Protein AF-A0A8X6SH06-F1 (afdb_monomer)

Mean predicted aligned error: 12.93 Å

pLDDT: mean 83.79, std 13.07, range [41.34, 96.88]

InterPro domains:
  IPR002492 Transposase, Tc1-like [PF01498] (75-132)
  IPR009057 Homedomain-like superfamily [SSF46689] (12-118)
  IPR025246 Transposase IS30-like HTH domain [PF13936] (11-48)
  IPR036388 Winged helix-like DNA-binding domain superfamily [G3DSA:1.10.10.10] (8-60)

Organism: Trichonephila clavipes (NCBI:txid2585209)

Secondary structure (DSSP, 8-state):
---------PPPPPHHHHHHHHHHHHTT--HHHHHHHHTS-HHHHHHHHHHHHHHS--SPPPP-----SS-HHHHHHHHHHHHHSTT--HHHHHHHHHHHHS----HHHHHHHHHHTT------S----SS------

Radius of gyration: 27.62 Å; Cα contacts (8 Å, |Δi|>4): 81; chains: 1; bounding box: 73×36×64 Å

Structure (mmCIF, N/CA/C/O backbone):
data_AF-A0A8X6SH06-F1
#
_entry.id   AF-A0A8X6SH06-F1
#
loop_
_atom_site.group_PDB
_atom_site.id
_atom_site.type_symbol
_atom_site.label_atom_id
_atom_site.label_alt_id
_atom_site.label_comp_id
_atom_site.label_asym_id
_atom_site.label_entity_id
_atom_site.label_seq_id
_atom_site.pdbx_PDB_ins_code
_atom_site.Cartn_x
_atom_site.Cartn_y
_atom_site.Cartn_z
_atom_site.occupancy
_atom_site.B_iso_or_equiv
_atom_site.auth_seq_id
_atom_site.auth_comp_id
_atom_site.auth_asym_id
_atom_site.auth_atom_id
_atom_site.pdbx_PDB_model_num
ATOM 1 N N . MET A 1 1 ? 12.845 24.588 13.720 1.00 41.34 1 MET A N 1
ATOM 2 C CA . MET A 1 1 ? 11.715 23.865 13.083 1.00 41.34 1 MET A CA 1
ATOM 3 C C . MET A 1 1 ? 12.176 23.311 11.733 1.00 41.34 1 MET A C 1
ATOM 5 O O . MET A 1 1 ? 12.510 24.123 10.874 1.00 41.34 1 MET A O 1
ATOM 9 N N . PRO A 1 2 ? 12.270 21.986 11.510 1.00 54.88 2 PRO A N 1
ATOM 10 C CA . PRO A 1 2 ? 12.705 21.466 10.216 1.00 54.88 2 PRO A CA 1
ATOM 11 C C . PRO A 1 2 ? 11.616 21.711 9.163 1.00 54.88 2 PRO A C 1
ATOM 13 O O . PRO A 1 2 ? 10.450 21.358 9.348 1.00 54.88 2 PRO A O 1
ATOM 16 N N . ARG A 1 3 ? 11.990 22.349 8.049 1.00 55.62 3 ARG A N 1
ATOM 17 C CA . ARG A 1 3 ? 11.080 22.638 6.936 1.00 55.62 3 ARG A CA 1
ATOM 18 C C . ARG A 1 3 ? 10.618 21.323 6.305 1.00 55.62 3 ARG A C 1
ATOM 20 O O . ARG A 1 3 ? 11.430 20.543 5.809 1.00 55.62 3 ARG A O 1
ATOM 27 N N . ARG A 1 4 ? 9.305 21.078 6.314 1.00 56.78 4 ARG A N 1
ATOM 28 C CA . ARG A 1 4 ? 8.672 19.928 5.654 1.00 56.78 4 ARG A CA 1
ATOM 29 C C . ARG A 1 4 ? 9.012 19.996 4.161 1.00 56.78 4 ARG A C 1
ATOM 31 O O . ARG A 1 4 ? 8.512 20.877 3.465 1.00 56.78 4 ARG A O 1
ATOM 38 N N . ARG A 1 5 ? 9.887 19.109 3.670 1.00 63.41 5 ARG A N 1
ATOM 39 C CA . ARG A 1 5 ? 10.205 19.020 2.235 1.00 63.41 5 ARG A CA 1
ATOM 40 C C . ARG A 1 5 ? 8.895 18.778 1.484 1.00 63.41 5 ARG A C 1
ATOM 42 O O . ARG A 1 5 ? 8.260 17.742 1.682 1.00 63.41 5 ARG A O 1
ATOM 49 N N . LYS A 1 6 ? 8.461 19.736 0.657 1.00 57.19 6 LYS A N 1
ATOM 50 C CA . LYS A 1 6 ? 7.383 19.497 -0.308 1.00 57.19 6 LYS A CA 1
ATOM 51 C C . LYS A 1 6 ? 7.882 18.389 -1.233 1.00 57.19 6 LYS A C 1
ATOM 53 O O . LYS A 1 6 ? 8.875 18.575 -1.928 1.00 57.19 6 LYS A O 1
ATOM 58 N N . GLY A 1 7 ? 7.252 17.219 -1.170 1.00 58.78 7 GLY A N 1
ATOM 59 C CA . GLY A 1 7 ? 7.578 16.125 -2.076 1.00 58.78 7 GLY A CA 1
ATOM 60 C C . GLY A 1 7 ? 7.336 16.581 -3.510 1.00 58.78 7 GLY A C 1
ATOM 61 O O . GLY A 1 7 ? 6.254 17.082 -3.818 1.00 58.78 7 GLY A O 1
ATOM 62 N N . VAL A 1 8 ? 8.340 16.435 -4.372 1.00 65.69 8 VAL A N 1
ATOM 63 C CA . VAL A 1 8 ? 8.163 16.626 -5.813 1.00 65.69 8 VAL A CA 1
ATOM 64 C C . VAL A 1 8 ? 7.172 15.564 -6.287 1.00 65.69 8 VAL A C 1
ATOM 66 O O . VAL A 1 8 ? 7.361 14.372 -6.032 1.00 65.69 8 VAL A O 1
ATOM 69 N N . LYS A 1 9 ? 6.080 15.987 -6.930 1.00 60.38 9 LYS A N 1
ATOM 70 C CA . LYS A 1 9 ? 5.156 15.058 -7.583 1.00 60.38 9 LYS A CA 1
ATOM 71 C C . LYS A 1 9 ? 5.814 14.594 -8.878 1.00 60.38 9 LYS A C 1
ATOM 73 O O . LYS A 1 9 ? 5.915 15.365 -9.824 1.00 60.38 9 LYS A O 1
ATOM 78 N N . PHE A 1 10 ? 6.280 13.352 -8.903 1.00 68.06 10 PHE A N 1
ATOM 79 C CA . PHE A 1 10 ? 6.745 12.725 -10.135 1.00 68.06 10 PHE A CA 1
ATOM 80 C C . PHE A 1 10 ? 5.540 12.189 -10.901 1.00 68.06 10 PHE A C 1
ATOM 82 O O . PHE A 1 10 ? 4.747 11.419 -10.351 1.00 68.06 10 PHE A O 1
ATOM 89 N N . GLU A 1 11 ? 5.409 12.596 -12.158 1.00 81.12 11 GLU A N 1
ATOM 90 C CA . GLU A 1 11 ? 4.427 12.015 -13.061 1.00 81.12 11 GLU A CA 1
ATOM 91 C C . GLU A 1 11 ? 4.800 10.555 -13.345 1.00 81.12 11 GLU A C 1
ATOM 93 O O . GLU A 1 11 ? 5.959 10.225 -13.618 1.00 81.12 11 GLU A O 1
ATOM 98 N N . GLN A 1 12 ? 3.823 9.663 -13.204 1.00 84.62 12 GLN A N 1
ATOM 99 C CA . GLN A 1 12 ? 4.028 8.245 -13.467 1.00 84.62 12 GLN A CA 1
ATOM 100 C C . GLN A 1 12 ? 3.886 7.983 -14.962 1.00 84.62 12 GLN A C 1
ATOM 102 O O . GLN A 1 12 ? 3.007 8.543 -15.606 1.00 84.62 12 GLN A O 1
ATOM 107 N N . ILE A 1 13 ? 4.732 7.099 -15.489 1.00 88.81 13 ILE A N 1
ATOM 108 C CA . ILE A 1 13 ? 4.610 6.635 -16.871 1.00 88.81 13 ILE A CA 1
ATOM 109 C C . ILE A 1 13 ? 3.285 5.888 -17.025 1.00 88.81 13 ILE A C 1
ATOM 111 O O . ILE A 1 13 ? 2.994 4.986 -16.230 1.00 88.81 13 ILE A O 1
ATOM 115 N N . SER A 1 14 ? 2.532 6.230 -18.061 1.00 90.19 14 SER A N 1
ATOM 116 C CA . SER A 1 14 ? 1.335 5.504 -18.472 1.00 90.19 14 SER A CA 1
ATOM 117 C C . SER A 1 14 ? 1.659 4.089 -18.970 1.00 90.19 14 SER A C 1
ATOM 119 O O . SER A 1 14 ? 2.784 3.768 -19.360 1.00 90.19 14 SER A O 1
ATOM 121 N N . GLU A 1 15 ? 0.660 3.213 -18.981 1.00 90.00 15 GLU A N 1
ATOM 122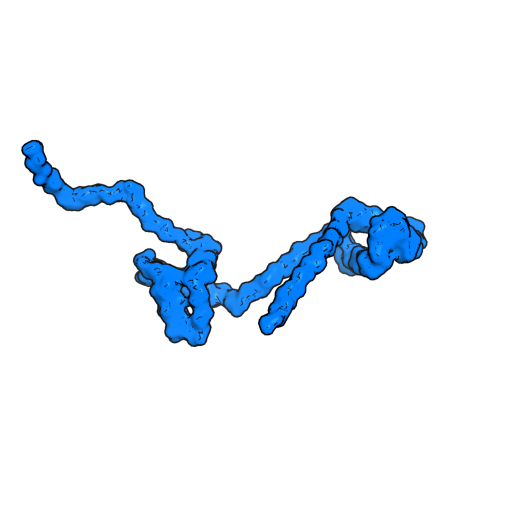 C CA . GLU A 1 15 ? 0.806 1.867 -19.547 1.00 90.00 15 GLU A CA 1
ATOM 123 C C . GLU A 1 15 ? 1.108 1.910 -21.052 1.00 90.00 15 GLU A C 1
ATOM 125 O O . GLU A 1 15 ? 1.965 1.173 -21.537 1.00 90.00 15 GLU A O 1
ATOM 130 N N . PHE A 1 16 ? 0.501 2.861 -21.768 1.00 90.88 16 PHE A N 1
ATOM 131 C CA . PHE A 1 16 ? 0.772 3.097 -23.183 1.00 90.88 16 PHE A CA 1
ATOM 132 C C . PHE A 1 16 ? 2.236 3.481 -23.444 1.00 90.88 16 PHE A C 1
ATOM 134 O O . PHE A 1 16 ? 2.898 2.881 -24.290 1.00 90.88 16 PHE A O 1
ATOM 141 N N . GLU A 1 17 ? 2.785 4.438 -22.688 1.00 92.38 17 GLU A N 1
ATOM 142 C CA . GLU A 1 17 ? 4.204 4.799 -22.794 1.00 92.38 17 GLU A CA 1
ATOM 143 C C . GLU A 1 17 ? 5.116 3.605 -22.466 1.00 92.38 17 GLU A C 1
ATOM 145 O O . GLU A 1 17 ? 6.144 3.434 -23.119 1.00 92.38 17 GLU A O 1
ATOM 150 N N . ARG A 1 18 ? 4.751 2.753 -21.496 1.00 93.50 18 ARG A N 1
ATOM 151 C CA . ARG A 1 18 ? 5.504 1.527 -21.172 1.00 93.50 18 ARG A CA 1
ATOM 152 C C . ARG A 1 18 ? 5.513 0.539 -22.338 1.00 93.50 18 ARG A C 1
ATOM 154 O O . ARG A 1 18 ? 6.588 0.061 -22.691 1.00 93.50 18 ARG A O 1
ATOM 16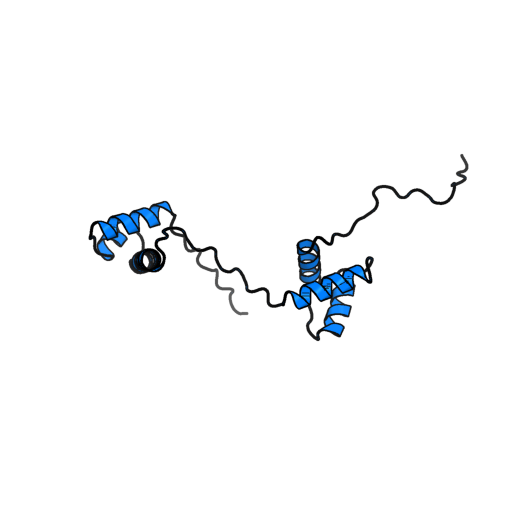1 N N . GLY A 1 19 ? 4.365 0.298 -22.973 1.00 93.75 19 GLY A N 1
ATOM 162 C CA . GLY A 1 19 ? 4.276 -0.522 -24.186 1.00 93.75 19 GLY A CA 1
ATOM 163 C C . GLY A 1 19 ? 5.108 0.052 -25.336 1.00 93.75 19 GLY A C 1
ATOM 164 O O . GLY A 1 19 ? 5.888 -0.663 -25.960 1.00 93.75 19 GLY A O 1
ATOM 165 N N . ARG A 1 20 ? 5.047 1.374 -25.549 1.00 95.31 20 ARG A N 1
ATOM 166 C CA . ARG A 1 20 ? 5.863 2.067 -26.559 1.00 95.31 20 ARG A CA 1
ATOM 167 C C . ARG A 1 20 ? 7.364 1.917 -26.298 1.00 95.31 20 ARG A C 1
ATOM 169 O O . ARG A 1 20 ? 8.131 1.745 -27.240 1.00 95.31 20 ARG A O 1
ATOM 176 N N . ILE A 1 21 ? 7.794 1.975 -25.037 1.00 95.56 21 ILE A N 1
ATOM 177 C CA . ILE A 1 21 ? 9.196 1.757 -24.650 1.00 95.56 21 ILE A CA 1
ATOM 178 C C . ILE A 1 21 ? 9.649 0.341 -25.008 1.00 95.56 21 ILE A C 1
ATOM 180 O O . ILE A 1 21 ? 10.729 0.190 -25.578 1.00 95.56 21 ILE A O 1
ATOM 184 N N . VAL A 1 22 ? 8.839 -0.668 -24.678 1.00 95.25 22 VAL A N 1
ATOM 185 C CA . VAL A 1 22 ? 9.139 -2.073 -24.980 1.00 95.25 22 VAL A CA 1
ATOM 186 C C . VAL A 1 22 ? 9.236 -2.287 -26.488 1.00 95.25 22 VAL A C 1
ATOM 188 O O . VAL A 1 22 ? 10.287 -2.716 -26.953 1.00 95.25 22 VAL A O 1
ATOM 191 N N . GLY A 1 23 ? 8.231 -1.862 -27.259 1.00 95.56 23 GLY A N 1
ATOM 192 C CA . GLY A 1 23 ? 8.238 -2.036 -28.714 1.00 95.56 23 GLY A CA 1
ATOM 193 C C . GLY A 1 23 ? 9.419 -1.343 -29.405 1.00 95.56 23 GLY A C 1
ATOM 194 O O . GLY A 1 23 ? 10.057 -1.918 -30.282 1.00 95.56 23 GLY A O 1
ATOM 195 N N . LEU A 1 24 ? 9.793 -0.129 -28.976 1.00 96.44 24 LEU A N 1
ATOM 196 C CA . LEU A 1 24 ? 10.970 0.558 -29.528 1.00 96.44 24 LEU A CA 1
ATOM 197 C C . LEU A 1 24 ? 12.288 -0.142 -29.162 1.00 96.44 24 LEU A C 1
ATOM 199 O O . LEU A 1 24 ? 13.244 -0.093 -29.934 1.00 96.44 24 LEU A O 1
ATOM 203 N N . ARG A 1 25 ? 12.365 -0.772 -27.986 1.00 95.88 25 ARG A N 1
ATOM 204 C CA . ARG A 1 25 ? 13.544 -1.543 -27.578 1.00 95.88 25 ARG A CA 1
ATOM 205 C C . ARG A 1 25 ? 13.651 -2.869 -28.323 1.00 95.88 25 ARG A C 1
ATOM 207 O O . ARG A 1 25 ? 14.762 -3.220 -28.710 1.00 95.88 25 ARG A O 1
ATOM 214 N N . GLU A 1 26 ? 12.534 -3.548 -28.563 1.00 95.31 26 GLU A N 1
ATOM 215 C CA . GLU A 1 26 ? 12.470 -4.756 -29.397 1.00 95.31 26 GLU A CA 1
ATOM 216 C C . GLU A 1 26 ? 12.838 -4.456 -30.855 1.00 95.31 26 GLU A C 1
ATOM 218 O O . GLU A 1 26 ? 13.568 -5.225 -31.471 1.00 95.31 26 GLU A O 1
ATOM 223 N N . ALA A 1 27 ? 12.477 -3.275 -31.368 1.00 95.69 27 ALA A N 1
ATOM 224 C CA . ALA A 1 27 ? 12.924 -2.773 -32.671 1.00 95.69 27 ALA A CA 1
ATOM 225 C C . ALA A 1 27 ? 14.422 -2.375 -32.728 1.00 95.69 27 ALA A C 1
ATOM 227 O O . ALA A 1 27 ? 14.876 -1.806 -33.720 1.00 95.69 27 ALA A O 1
ATOM 228 N N . GLY A 1 28 ? 15.201 -2.624 -31.668 1.00 95.12 28 GLY A N 1
ATOM 229 C CA . GLY A 1 28 ? 16.656 -2.444 -31.654 1.00 95.12 28 GLY A CA 1
ATOM 230 C C . GLY A 1 28 ? 17.155 -1.034 -31.315 1.00 95.12 28 GLY A C 1
ATOM 231 O O . GLY A 1 28 ? 18.363 -0.792 -31.332 1.00 95.12 28 GLY A O 1
ATOM 232 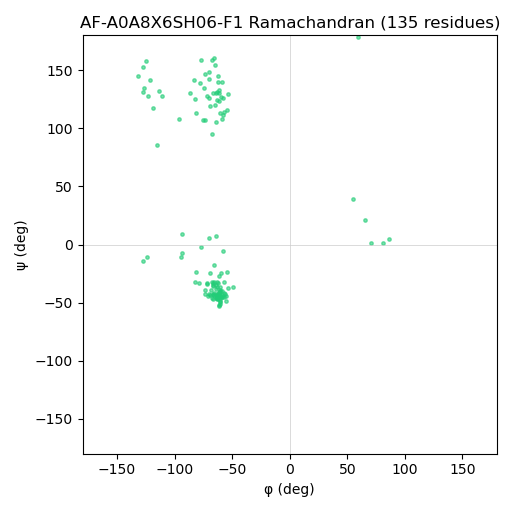N N . LEU A 1 29 ? 16.283 -0.082 -30.959 1.00 96.88 29 LEU A N 1
ATOM 233 C CA . LEU A 1 29 ? 16.722 1.284 -30.647 1.00 96.88 29 LEU A CA 1
ATOM 234 C C . LEU A 1 29 ? 17.494 1.347 -29.325 1.00 96.88 29 LEU A C 1
ATOM 236 O O . LEU A 1 29 ? 17.113 0.735 -28.328 1.00 96.88 29 LEU A O 1
ATOM 240 N N . SER A 1 30 ? 18.533 2.183 -29.267 1.00 96.06 30 SER A N 1
ATOM 241 C CA . SER A 1 30 ? 19.289 2.426 -28.031 1.00 96.06 30 SER A CA 1
ATOM 242 C C . SER A 1 30 ? 18.441 3.111 -26.948 1.00 96.06 30 SER A C 1
ATOM 244 O O . SER A 1 30 ? 17.514 3.866 -27.244 1.00 96.06 30 SER A O 1
ATOM 246 N N . TYR A 1 31 ? 18.792 2.927 -25.668 1.00 95.19 31 TYR A N 1
ATOM 247 C CA . TYR A 1 31 ? 18.080 3.570 -24.550 1.00 95.19 31 TYR A CA 1
ATOM 248 C C . TYR A 1 31 ? 17.975 5.093 -24.693 1.00 95.19 31 TYR A C 1
ATOM 250 O O . TYR A 1 31 ? 16.934 5.663 -24.376 1.00 95.19 31 TYR A O 1
ATOM 258 N N . ARG A 1 32 ? 19.027 5.746 -25.208 1.00 95.94 32 ARG A N 1
ATOM 259 C CA . ARG A 1 32 ? 19.035 7.195 -25.466 1.00 95.94 32 ARG A CA 1
ATOM 260 C C . ARG A 1 32 ? 18.052 7.579 -26.574 1.00 95.94 32 ARG A C 1
ATOM 262 O O . ARG A 1 32 ? 17.319 8.552 -26.428 1.00 95.94 32 ARG A O 1
ATOM 269 N N . ALA A 1 33 ? 17.996 6.798 -27.652 1.00 95.50 33 ALA A N 1
ATOM 270 C CA . ALA A 1 33 ? 17.078 7.040 -28.762 1.00 95.50 33 ALA A CA 1
ATOM 271 C C . ALA A 1 33 ? 15.606 6.840 -28.360 1.00 95.50 33 ALA A C 1
ATOM 273 O O . ALA A 1 33 ? 14.735 7.576 -28.828 1.00 95.50 33 ALA A O 1
ATOM 274 N N . VAL A 1 34 ? 15.326 5.875 -27.478 1.00 96.56 34 VAL A N 1
ATOM 275 C CA . VAL A 1 34 ? 13.986 5.674 -26.903 1.00 96.56 34 VAL A CA 1
ATOM 276 C C . VAL A 1 34 ? 13.633 6.799 -25.930 1.00 96.56 34 VAL A C 1
ATOM 278 O O . VAL A 1 34 ? 12.542 7.357 -26.018 1.00 96.56 34 VAL A O 1
ATOM 281 N N . ALA A 1 35 ? 14.563 7.189 -25.053 1.00 95.56 35 ALA A N 1
ATOM 282 C CA . ALA A 1 35 ? 14.389 8.301 -24.116 1.00 95.56 35 ALA A CA 1
ATOM 283 C C . ALA A 1 35 ? 14.007 9.606 -24.832 1.00 95.56 35 ALA A C 1
ATOM 285 O O . ALA A 1 35 ? 13.057 10.270 -24.422 1.00 95.56 35 ALA A O 1
ATOM 286 N N . ALA A 1 36 ? 14.681 9.923 -25.942 1.00 94.94 36 ALA A N 1
ATOM 287 C CA . ALA A 1 36 ? 14.368 11.090 -26.764 1.00 94.94 36 ALA A CA 1
ATOM 288 C C . ALA A 1 36 ? 12.959 11.021 -27.388 1.00 94.94 36 ALA A C 1
ATOM 290 O O . ALA A 1 36 ? 12.224 12.002 -27.357 1.00 94.94 36 ALA A O 1
ATOM 291 N N . ARG A 1 37 ? 12.541 9.852 -27.902 1.00 94.69 37 ARG A N 1
ATOM 292 C CA . ARG A 1 37 ? 11.219 9.662 -28.540 1.00 94.69 37 ARG A CA 1
ATOM 293 C C . ARG A 1 37 ? 10.046 9.677 -27.562 1.00 94.69 37 ARG A C 1
ATOM 295 O O . ARG A 1 37 ? 8.947 10.094 -27.929 1.00 94.69 37 ARG A O 1
ATOM 302 N N . VAL A 1 38 ? 10.263 9.165 -26.352 1.00 92.19 38 VAL A N 1
ATOM 303 C CA . VAL A 1 38 ? 9.245 9.077 -25.292 1.00 9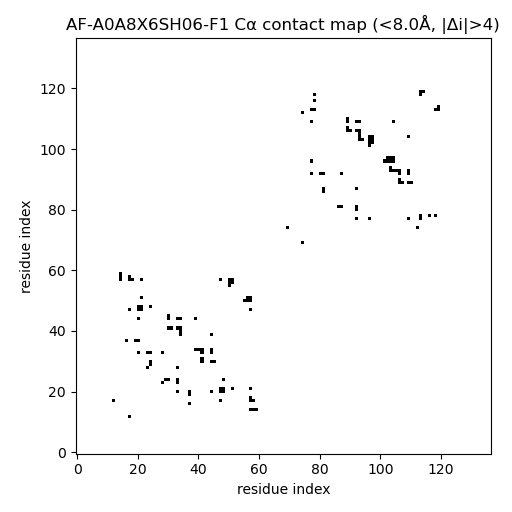2.19 38 VAL A CA 1
ATOM 304 C C . VAL A 1 38 ? 9.309 10.295 -24.358 1.00 92.19 38 VAL A C 1
ATOM 306 O O . VAL A 1 38 ? 8.430 10.469 -23.528 1.00 92.19 38 VAL A O 1
ATOM 309 N N . GLN A 1 39 ? 10.319 11.162 -24.507 1.00 93.50 39 GLN A N 1
ATOM 310 C CA . GLN A 1 39 ? 10.549 12.350 -23.673 1.00 93.50 39 GLN A CA 1
ATOM 311 C C . GLN A 1 39 ? 10.639 12.021 -22.171 1.00 93.50 39 GLN A C 1
ATOM 313 O O . GLN A 1 39 ? 10.150 12.742 -21.303 1.00 93.50 39 GLN A O 1
ATOM 318 N N . ARG A 1 40 ? 11.290 10.899 -21.844 1.00 92.56 40 ARG A N 1
ATOM 319 C CA . ARG A 1 40 ? 11.536 10.449 -20.464 1.00 92.56 40 ARG A CA 1
ATOM 320 C C . ARG A 1 40 ? 13.026 10.214 -20.251 1.00 92.56 40 ARG A C 1
ATOM 322 O O . ARG A 1 40 ? 13.771 9.963 -21.188 1.00 92.56 40 ARG A O 1
ATOM 329 N N . ASN A 1 41 ? 13.468 10.253 -18.996 1.00 92.31 41 ASN A N 1
ATOM 330 C CA . ASN A 1 41 ? 14.866 9.990 -18.653 1.00 92.31 41 ASN A CA 1
ATOM 331 C C . ASN A 1 41 ? 15.277 8.550 -19.038 1.00 92.31 41 ASN A C 1
ATOM 333 O O . ASN A 1 41 ? 14.534 7.603 -18.784 1.00 92.31 41 ASN A O 1
ATOM 337 N N . SER A 1 42 ? 16.488 8.369 -19.570 1.00 93.31 42 SER A N 1
ATOM 338 C CA . SER A 1 42 ? 17.094 7.065 -19.876 1.00 93.31 42 SER A CA 1
ATOM 339 C C . SER A 1 42 ? 17.029 6.069 -18.710 1.00 93.31 42 SER A C 1
ATOM 341 O O . SER A 1 42 ? 16.797 4.884 -18.937 1.00 93.31 42 SER A O 1
ATOM 343 N N . SER A 1 43 ? 17.172 6.526 -17.459 1.00 92.94 43 SER A N 1
ATOM 344 C CA . SER A 1 43 ? 17.055 5.665 -16.265 1.00 92.94 43 SER A CA 1
ATOM 345 C C . SER A 1 43 ? 15.658 5.055 -16.106 1.00 92.94 43 SER A C 1
ATOM 347 O O . SER A 1 43 ? 15.485 3.931 -15.630 1.00 92.94 43 SER A O 1
ATOM 349 N N . THR A 1 44 ? 14.640 5.790 -16.537 1.00 92.19 44 THR A N 1
ATOM 350 C CA . THR A 1 44 ? 13.257 5.336 -16.569 1.00 92.19 44 THR A CA 1
ATOM 351 C C . THR A 1 44 ? 13.065 4.268 -17.645 1.00 92.19 44 THR A C 1
ATOM 353 O O . THR A 1 44 ? 12.462 3.237 -17.357 1.00 92.19 44 THR A O 1
ATOM 356 N N . ILE A 1 45 ? 13.647 4.464 -18.833 1.00 94.81 45 ILE A N 1
ATOM 357 C CA . ILE A 1 45 ? 13.620 3.481 -19.927 1.00 94.81 45 ILE A CA 1
ATOM 358 C C . ILE A 1 45 ? 14.288 2.170 -19.499 1.00 94.81 45 ILE A C 1
ATOM 360 O O . ILE A 1 45 ? 13.689 1.108 -19.639 1.00 94.81 45 ILE A O 1
ATOM 364 N N . MET A 1 46 ? 15.492 2.239 -18.919 1.00 94.38 46 MET A N 1
ATOM 365 C CA . MET A 1 46 ? 16.220 1.056 -18.438 1.00 94.38 46 MET A CA 1
ATOM 366 C C . MET A 1 46 ? 15.406 0.258 -17.418 1.00 94.38 46 MET A C 1
ATOM 368 O O . MET A 1 46 ? 15.364 -0.964 -17.476 1.00 94.38 46 MET A O 1
ATOM 372 N N . ARG A 1 47 ? 14.729 0.945 -16.494 1.00 92.81 47 ARG A N 1
ATOM 373 C CA . ARG A 1 47 ? 13.907 0.304 -15.463 1.00 92.81 47 ARG A CA 1
ATOM 374 C C . ARG A 1 47 ? 12.661 -0.371 -16.033 1.00 92.81 47 ARG A C 1
ATOM 376 O O . ARG A 1 47 ? 12.306 -1.440 -15.556 1.00 92.81 47 ARG A O 1
ATOM 383 N N . VAL A 1 48 ? 12.008 0.236 -17.026 1.00 93.06 48 VAL A N 1
ATOM 384 C CA . VAL A 1 48 ? 10.868 -0.385 -17.724 1.00 93.06 48 VAL A CA 1
ATOM 385 C C . VAL A 1 48 ? 11.331 -1.604 -18.515 1.00 93.06 48 VAL A C 1
ATOM 387 O O . VAL A 1 48 ? 10.728 -2.661 -18.384 1.00 93.06 48 VAL A O 1
ATOM 390 N N . TRP A 1 49 ? 12.427 -1.479 -19.268 1.00 94.50 49 TRP A N 1
ATOM 391 C CA . TRP A 1 49 ? 12.990 -2.590 -20.034 1.00 94.50 49 TRP A CA 1
ATOM 392 C C . TRP A 1 49 ? 13.400 -3.755 -19.134 1.00 94.50 49 TRP A C 1
ATOM 394 O O . TRP A 1 49 ? 13.034 -4.887 -19.410 1.00 94.50 49 TRP A O 1
ATOM 404 N N . LYS A 1 50 ? 14.077 -3.472 -18.017 1.00 93.31 50 LYS A N 1
ATOM 405 C CA . LYS A 1 50 ? 14.445 -4.494 -17.035 1.00 93.31 50 LYS A CA 1
ATOM 406 C C . LYS A 1 50 ? 13.217 -5.198 -16.450 1.00 93.31 50 LYS A C 1
ATOM 408 O O . LYS A 1 50 ? 13.194 -6.414 -16.351 1.00 93.31 50 LYS A O 1
ATOM 413 N N . GLN A 1 51 ? 12.179 -4.443 -16.084 1.00 91.50 51 GLN A N 1
ATOM 414 C CA . GLN A 1 51 ? 10.941 -5.041 -15.582 1.00 91.50 51 GLN A CA 1
ATOM 415 C C . GLN A 1 51 ? 10.297 -5.962 -16.636 1.00 91.50 51 GLN A C 1
ATOM 417 O O . GLN A 1 51 ? 9.830 -7.043 -16.296 1.00 91.50 51 GLN A O 1
ATOM 422 N N . TRP A 1 52 ? 10.300 -5.548 -17.907 1.00 91.81 52 TRP A N 1
ATOM 423 C CA . TRP A 1 52 ? 9.808 -6.367 -19.014 1.00 91.81 52 TRP A CA 1
ATOM 424 C C . TRP A 1 52 ? 10.622 -7.650 -19.193 1.00 91.81 52 TRP A C 1
ATOM 426 O O . TRP A 1 52 ? 10.033 -8.719 -19.283 1.00 91.81 52 TRP A O 1
ATOM 436 N N . THR A 1 53 ? 11.954 -7.574 -19.184 1.00 91.94 53 THR A N 1
ATOM 437 C CA . THR A 1 53 ? 12.807 -8.761 -19.344 1.00 91.94 53 THR A CA 1
ATOM 438 C C . THR A 1 53 ? 12.706 -9.728 -18.170 1.00 91.94 53 THR A C 1
ATOM 440 O O . THR A 1 53 ? 12.781 -10.933 -18.376 1.00 91.94 53 THR A O 1
ATOM 443 N N . ASP A 1 54 ? 12.533 -9.212 -16.951 1.00 91.06 54 ASP A N 1
ATOM 444 C CA . ASP A 1 54 ? 12.498 -10.036 -15.741 1.00 91.06 54 ASP A CA 1
ATOM 445 C C . ASP A 1 54 ? 11.128 -10.723 -15.549 1.00 91.06 54 ASP A C 1
ATOM 447 O O . ASP A 1 54 ? 11.060 -11.817 -14.994 1.00 91.06 54 ASP A O 1
ATOM 451 N N . GLU A 1 55 ? 10.026 -10.086 -15.967 1.00 88.38 55 GLU A N 1
ATOM 452 C CA . GLU A 1 55 ? 8.659 -10.506 -15.600 1.00 88.38 55 GLU A CA 1
ATOM 453 C C . GLU A 1 55 ? 7.710 -10.710 -16.789 1.00 88.38 55 GLU A C 1
ATOM 455 O O . GLU A 1 55 ? 6.626 -11.263 -16.608 1.00 88.38 55 GLU A O 1
ATOM 460 N N . GLY A 1 56 ? 8.061 -10.228 -17.984 1.00 84.25 56 GLY A N 1
ATOM 461 C CA . GLY A 1 56 ? 7.191 -10.266 -19.165 1.00 84.25 56 GLY A CA 1
ATOM 462 C C . GLY A 1 56 ? 5.930 -9.406 -19.035 1.00 84.25 56 GLY A C 1
ATOM 463 O O . GLY A 1 56 ? 4.932 -9.667 -19.700 1.00 84.25 56 GLY A O 1
ATOM 464 N N . GLN A 1 57 ? 5.931 -8.410 -18.141 1.00 79.75 57 GLN A N 1
ATOM 465 C CA . GLN A 1 57 ? 4.773 -7.553 -17.877 1.00 79.75 57 GLN A CA 1
ATOM 466 C C . GLN A 1 57 ? 5.120 -6.077 -18.081 1.00 79.75 57 GLN A C 1
ATOM 468 O O . GLN A 1 57 ? 6.074 -5.547 -17.505 1.00 79.75 57 GLN A O 1
ATOM 473 N N . THR A 1 58 ? 4.312 -5.383 -18.883 1.00 78.56 58 THR A N 1
ATOM 474 C CA . THR A 1 58 ? 4.396 -3.924 -19.064 1.00 78.56 58 THR A CA 1
ATOM 475 C C . THR A 1 58 ? 3.689 -3.180 -17.939 1.00 78.56 58 THR A C 1
ATOM 477 O O . THR A 1 58 ? 4.050 -2.037 -17.637 1.00 78.56 58 THR A O 1
ATOM 480 N N . ALA A 1 59 ? 2.728 -3.830 -17.279 1.00 79.88 59 ALA A N 1
ATOM 481 C CA . ALA A 1 59 ? 1.956 -3.261 -16.191 1.00 79.88 59 ALA A CA 1
ATOM 482 C C . ALA A 1 59 ? 2.840 -2.897 -14.990 1.00 79.88 59 ALA A C 1
ATOM 484 O O . ALA A 1 59 ? 3.840 -3.540 -14.648 1.00 79.88 59 ALA A O 1
ATOM 485 N N . ARG A 1 60 ? 2.468 -1.812 -14.312 1.00 79.12 60 ARG A N 1
ATOM 486 C CA . ARG A 1 60 ? 3.131 -1.410 -13.074 1.00 79.12 60 ARG A CA 1
ATOM 487 C C . ARG A 1 60 ? 2.700 -2.351 -11.947 1.00 79.12 60 ARG A C 1
ATOM 489 O O . ARG A 1 60 ? 1.510 -2.546 -11.730 1.00 79.12 60 ARG A O 1
ATOM 496 N N . LYS A 1 61 ? 3.654 -2.819 -11.137 1.00 78.38 61 LYS A N 1
ATOM 497 C CA . LYS A 1 61 ? 3.319 -3.487 -9.874 1.00 78.38 61 LYS A CA 1
ATOM 498 C C . LYS A 1 61 ? 2.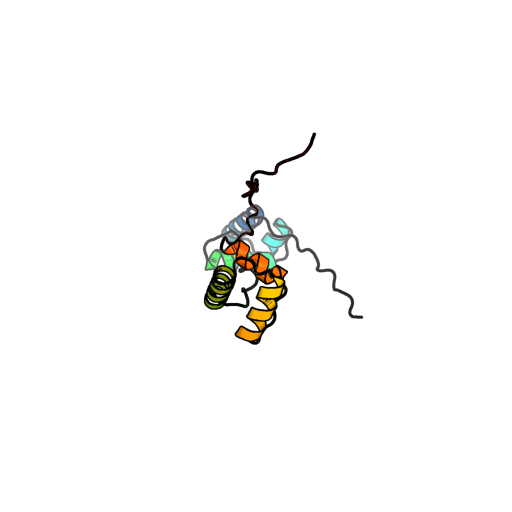565 -2.551 -8.936 1.00 78.38 61 LYS A C 1
ATOM 500 O O . LYS A 1 61 ? 3.007 -1.426 -8.668 1.00 78.38 61 LYS A O 1
ATOM 505 N N . SER A 1 62 ? 1.478 -3.060 -8.368 1.00 75.94 62 SER A N 1
ATOM 506 C CA . SER A 1 62 ? 0.847 -2.449 -7.204 1.00 75.94 62 SER A CA 1
ATOM 507 C C . SER A 1 62 ? 1.894 -2.267 -6.109 1.00 75.94 62 SER A C 1
ATOM 509 O O . SER A 1 62 ? 2.645 -3.188 -5.785 1.00 75.94 62 SER A O 1
ATOM 511 N N . GLY A 1 63 ? 1.979 -1.055 -5.557 1.00 71.50 63 GLY A N 1
ATOM 512 C CA . GLY A 1 63 ? 2.850 -0.815 -4.412 1.00 71.50 63 GLY A CA 1
ATOM 513 C C . GLY A 1 63 ? 2.438 -1.736 -3.267 1.00 71.50 63 GLY A C 1
ATOM 514 O O . GLY A 1 63 ? 1.247 -1.899 -3.014 1.00 71.50 63 GLY A O 1
ATOM 515 N N . SER A 1 64 ? 3.406 -2.297 -2.546 1.00 66.00 64 SER A N 1
ATOM 516 C CA . SER A 1 64 ? 3.191 -3.265 -1.457 1.00 66.00 64 SER A CA 1
ATOM 517 C C . SER A 1 64 ? 2.429 -2.711 -0.239 1.00 66.00 64 SER A C 1
ATOM 519 O O . SER A 1 64 ? 2.337 -3.376 0.790 1.00 66.00 64 SER A O 1
ATOM 521 N N . GLY A 1 65 ? 1.905 -1.484 -0.325 1.00 67.00 65 GLY A N 1
ATOM 522 C CA . GLY A 1 65 ? 1.356 -0.739 0.798 1.00 67.00 65 GLY A CA 1
ATOM 523 C C . GLY A 1 65 ? 2.386 -0.509 1.905 1.00 67.00 65 GLY A C 1
ATOM 524 O O . GLY A 1 65 ? 3.537 -0.948 1.844 1.00 67.00 65 GLY A O 1
ATOM 525 N N . LEU A 1 66 ? 1.967 0.200 2.950 1.00 59.44 66 LEU A N 1
ATOM 526 C CA . LEU A 1 66 ? 2.713 0.197 4.200 1.00 59.44 66 LEU A CA 1
ATOM 527 C C . LEU A 1 66 ? 2.512 -1.177 4.849 1.00 59.44 66 LEU A C 1
ATOM 529 O O . LEU A 1 66 ? 1.370 -1.604 5.034 1.00 59.44 66 LEU A O 1
ATOM 533 N N . ARG A 1 67 ? 3.603 -1.855 5.221 1.00 57.72 67 ARG A N 1
ATOM 534 C CA . ARG A 1 67 ? 3.532 -3.082 6.021 1.00 57.72 67 ARG A CA 1
ATOM 535 C C . ARG A 1 67 ? 2.734 -2.767 7.284 1.00 57.72 67 ARG A C 1
ATOM 537 O O . ARG A 1 67 ? 3.150 -1.932 8.086 1.00 57.72 67 ARG A O 1
ATOM 544 N N . ASN A 1 68 ? 1.576 -3.404 7.455 1.00 61.28 68 ASN A N 1
ATOM 545 C CA . ASN A 1 68 ? 0.828 -3.299 8.701 1.00 61.28 68 ASN A CA 1
ATOM 546 C C . ASN A 1 68 ? 1.756 -3.793 9.816 1.00 61.28 68 ASN A C 1
ATOM 548 O O . ASN A 1 68 ? 2.094 -4.969 9.865 1.00 61.28 68 ASN A O 1
ATOM 552 N N . VAL A 1 69 ? 2.193 -2.887 10.694 1.00 54.31 69 VAL A N 1
ATOM 553 C CA . VAL A 1 69 ? 3.166 -3.136 11.780 1.00 54.31 69 VAL A CA 1
ATOM 554 C C . VAL A 1 69 ? 2.709 -4.239 12.753 1.00 54.31 69 VAL A C 1
ATOM 556 O O . VAL A 1 69 ? 3.449 -4.629 13.644 1.00 54.31 69 VAL A O 1
ATOM 559 N N . ARG A 1 70 ? 1.490 -4.769 12.611 1.00 65.06 70 ARG A N 1
ATOM 560 C CA . ARG A 1 70 ? 0.889 -5.712 13.554 1.00 65.06 70 ARG A CA 1
ATOM 561 C C . ARG A 1 70 ? 0.283 -6.916 12.858 1.00 65.06 70 ARG A C 1
ATOM 563 O O . ARG A 1 70 ? -0.246 -6.807 11.755 1.00 65.06 70 ARG A O 1
ATOM 570 N N . SER A 1 71 ? 0.394 -8.049 13.537 1.00 74.50 71 SER A N 1
ATOM 571 C CA . SER A 1 71 ? 0.134 -9.384 13.008 1.00 74.50 71 SER A CA 1
ATOM 572 C C . SER A 1 71 ? -1.365 -9.681 12.898 1.00 74.50 71 SER A C 1
ATOM 574 O O . SER A 1 71 ? -2.180 -9.138 13.639 1.00 74.50 71 SER A O 1
ATOM 576 N N . ALA A 1 72 ? -1.741 -10.650 12.061 1.00 82.25 72 ALA A N 1
ATOM 577 C CA . ALA A 1 72 ? -3.077 -11.251 12.096 1.00 82.25 72 ALA A CA 1
ATOM 578 C C . ALA A 1 72 ? -3.451 -11.794 13.496 1.00 82.25 72 ALA A C 1
ATOM 580 O O . ALA A 1 72 ? -4.629 -11.924 13.829 1.00 82.25 72 ALA A O 1
ATOM 581 N N . ARG A 1 73 ? -2.462 -12.114 14.345 1.00 86.44 73 ARG A N 1
ATOM 582 C CA . ARG A 1 73 ? -2.673 -12.466 15.761 1.00 86.44 73 ARG A CA 1
ATOM 583 C C . ARG A 1 73 ? -3.209 -11.285 16.579 1.00 86.44 73 ARG A C 1
ATOM 585 O O . ARG A 1 73 ? -4.128 -11.471 17.372 1.00 86.44 73 ARG A O 1
ATOM 592 N N . ASP A 1 74 ? -2.677 -10.093 16.345 1.00 86.25 74 ASP A N 1
ATOM 593 C CA . ASP A 1 74 ? -3.065 -8.870 17.048 1.00 86.25 74 ASP A CA 1
ATOM 594 C C . ASP A 1 74 ? -4.504 -8.482 16.718 1.00 86.25 74 ASP A C 1
ATOM 596 O O . ASP A 1 74 ? -5.299 -8.195 17.610 1.00 86.25 74 ASP A O 1
ATOM 600 N N . ASP A 1 75 ? -4.872 -8.563 15.441 1.00 87.94 75 ASP A N 1
ATOM 601 C CA . ASP A 1 75 ? -6.239 -8.272 15.016 1.00 87.94 75 ASP A CA 1
ATOM 602 C C . ASP A 1 75 ? -7.246 -9.273 15.600 1.00 87.94 75 ASP A C 1
ATOM 604 O O . ASP A 1 75 ? -8.325 -8.869 16.028 1.00 87.94 75 ASP A O 1
ATOM 608 N N . ARG A 1 76 ? -6.892 -10.565 15.692 1.00 90.31 76 ARG A N 1
ATOM 609 C CA . ARG A 1 76 ? -7.733 -11.577 16.359 1.00 90.31 76 ARG A CA 1
ATOM 610 C C . ARG A 1 76 ? -7.941 -11.265 17.839 1.00 90.31 76 ARG A C 1
ATOM 612 O O . ARG A 1 76 ? -9.055 -11.407 18.339 1.00 90.31 76 ARG A O 1
ATOM 619 N N . ARG A 1 77 ? -6.893 -10.816 18.539 1.00 90.81 77 ARG A N 1
ATOM 620 C CA . ARG A 1 77 ? -7.004 -10.387 19.940 1.00 90.81 77 ARG A CA 1
ATOM 621 C C . ARG A 1 77 ? -7.932 -9.183 20.069 1.00 90.81 77 ARG A C 1
ATOM 623 O O . ARG A 1 77 ? -8.805 -9.194 20.929 1.00 90.81 77 ARG A O 1
ATOM 630 N N . LEU A 1 78 ? -7.779 -8.189 19.194 1.00 91.50 78 LEU A N 1
ATOM 631 C CA . LEU A 1 78 ? -8.608 -6.986 19.208 1.00 91.50 78 LEU A CA 1
ATOM 632 C C . LEU A 1 78 ? -10.090 -7.303 18.965 1.00 91.50 78 LEU A C 1
ATOM 634 O O . LEU A 1 78 ? -10.953 -6.781 19.665 1.00 91.50 78 LEU A O 1
ATOM 638 N N . VAL A 1 79 ? -10.379 -8.182 18.001 1.00 92.94 79 VAL A N 1
ATOM 639 C CA . VAL A 1 79 ? -11.741 -8.666 17.728 1.00 92.94 79 VAL A CA 1
ATOM 640 C C . VAL A 1 79 ? -12.327 -9.346 18.962 1.00 92.94 79 VAL A C 1
ATOM 642 O O . VAL A 1 79 ? -13.451 -9.032 19.337 1.00 92.94 79 VAL A O 1
ATOM 645 N N . ARG A 1 80 ? -11.557 -10.214 19.631 1.00 93.81 80 ARG A N 1
ATOM 646 C CA . ARG A 1 80 ? -12.007 -10.881 20.858 1.00 93.81 80 ARG A CA 1
ATOM 647 C C . ARG A 1 80 ? -12.334 -9.876 21.960 1.00 93.81 80 ARG A C 1
ATOM 649 O O . ARG A 1 80 ? -13.410 -9.956 22.531 1.00 93.81 80 ARG A O 1
ATOM 656 N N . MET A 1 81 ? -11.457 -8.900 22.202 1.00 93.00 81 MET A N 1
ATOM 657 C CA . MET A 1 81 ? -11.690 -7.852 23.205 1.00 93.00 81 MET A CA 1
ATOM 658 C C . MET A 1 81 ? -12.988 -7.078 22.935 1.00 93.00 81 MET A C 1
ATOM 660 O O . MET A 1 81 ? -13.800 -6.907 23.838 1.00 93.00 81 MET A O 1
ATOM 664 N N . ALA A 1 82 ? -13.224 -6.684 21.680 1.00 92.44 82 ALA A N 1
ATOM 665 C CA . ALA A 1 82 ? -14.446 -5.983 21.282 1.00 92.44 82 ALA A CA 1
ATOM 666 C C . ALA A 1 82 ? -15.711 -6.863 21.330 1.00 92.44 82 ALA A C 1
ATOM 668 O O . ALA A 1 82 ? -16.819 -6.346 21.426 1.00 92.44 82 ALA A O 1
ATOM 669 N N . GLN A 1 83 ? -15.574 -8.186 21.225 1.00 91.81 83 GLN A N 1
ATOM 670 C 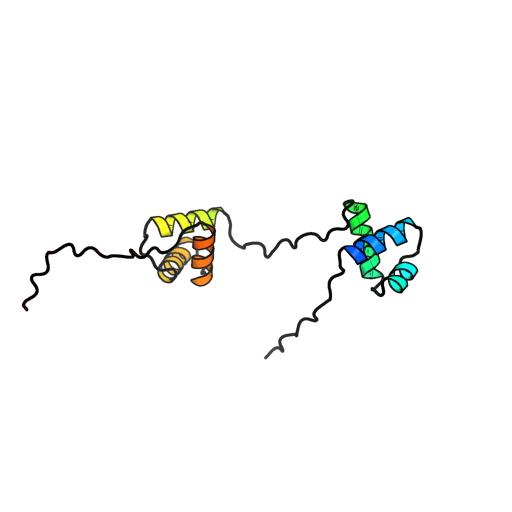CA . GLN A 1 83 ? -16.696 -9.118 21.359 1.00 91.81 83 GLN A CA 1
ATOM 671 C C . GLN A 1 83 ? -17.027 -9.427 22.820 1.00 91.81 83 GLN A C 1
ATOM 673 O O . GLN A 1 83 ? -18.199 -9.646 23.121 1.00 91.81 83 GLN A O 1
ATOM 678 N N . THR A 1 84 ? -16.024 -9.441 23.702 1.00 92.06 84 THR A N 1
ATOM 679 C CA . THR A 1 84 ? -16.203 -9.608 25.149 1.00 92.06 84 THR A CA 1
ATOM 680 C C . THR A 1 84 ? -16.906 -8.397 25.757 1.00 92.06 84 THR A C 1
ATOM 682 O O . THR A 1 84 ? -17.878 -8.570 26.483 1.00 92.06 84 THR A O 1
ATOM 685 N N . ASP A 1 85 ? -16.479 -7.181 25.409 1.00 89.06 85 ASP A N 1
ATOM 686 C CA . ASP A 1 85 ? -17.141 -5.938 25.819 1.00 89.06 85 ASP A CA 1
ATOM 687 C C . ASP A 1 85 ? -17.691 -5.206 24.589 1.00 89.06 85 ASP A C 1
ATOM 689 O O . ASP A 1 85 ? -17.049 -4.333 24.000 1.00 89.06 85 ASP A O 1
ATOM 693 N N . ARG A 1 86 ? -18.907 -5.593 24.177 1.00 87.00 86 ARG A N 1
ATOM 694 C CA . ARG A 1 86 ? -19.567 -5.058 22.970 1.00 87.00 86 ARG A CA 1
ATOM 695 C C . ARG A 1 86 ? -19.920 -3.574 23.070 1.00 87.00 86 ARG A C 1
ATOM 697 O O . ARG A 1 86 ? -20.188 -2.946 22.046 1.00 87.00 86 ARG A O 1
ATOM 704 N N . THR A 1 87 ? -19.944 -3.030 24.282 1.00 87.75 87 THR A N 1
ATOM 705 C CA . THR A 1 87 ? -20.246 -1.624 24.565 1.00 87.75 87 THR A CA 1
ATOM 706 C C . THR A 1 87 ? -18.994 -0.757 24.678 1.00 87.75 87 THR A C 1
ATOM 708 O O . THR A 1 87 ? -19.110 0.470 24.663 1.00 87.75 87 THR A O 1
ATOM 711 N N . ALA A 1 88 ? -17.802 -1.364 24.734 1.00 90.06 88 ALA A N 1
ATOM 712 C CA . ALA A 1 88 ? -16.543 -0.642 24.828 1.00 90.06 88 ALA A CA 1
ATOM 713 C C . ALA A 1 88 ? -16.346 0.326 23.655 1.00 90.06 88 ALA A C 1
ATOM 715 O O . ALA A 1 88 ? -16.327 -0.032 22.473 1.00 90.06 88 ALA A O 1
ATOM 716 N N . SER A 1 89 ? -16.086 1.581 23.998 1.00 91.00 89 SER A N 1
ATOM 717 C CA . SER A 1 89 ? -15.616 2.586 23.057 1.00 91.00 89 SER A CA 1
ATOM 718 C C . SER A 1 89 ? -14.199 2.267 22.572 1.00 91.00 89 SER A C 1
ATOM 720 O O . SER A 1 89 ? -13.395 1.619 23.246 1.00 91.00 89 SER A O 1
ATOM 722 N N . SER A 1 90 ? -13.818 2.821 21.418 1.00 92.56 90 SER A N 1
ATOM 723 C CA . SER A 1 90 ? -12.456 2.646 20.896 1.00 92.56 90 SER A CA 1
ATOM 724 C C . SER A 1 90 ? -11.367 3.167 21.845 1.00 92.56 90 SER A C 1
ATOM 726 O O . SER A 1 90 ? -10.244 2.683 21.769 1.00 92.56 90 SER A O 1
ATOM 728 N N . ARG A 1 91 ? -11.666 4.126 22.737 1.00 93.00 91 ARG A N 1
ATOM 729 C CA . ARG A 1 91 ? -10.710 4.615 23.750 1.00 93.00 91 ARG A CA 1
ATOM 730 C C . ARG A 1 91 ? -10.510 3.605 24.880 1.00 93.00 91 ARG A C 1
ATOM 732 O O . ARG A 1 91 ? -9.373 3.356 25.262 1.00 93.00 91 ARG A O 1
ATOM 739 N N . GLN A 1 92 ? -11.589 2.987 25.355 1.00 93.50 92 GLN A N 1
ATOM 740 C CA . GLN A 1 92 ? -11.510 1.911 26.349 1.00 93.50 92 GLN A CA 1
ATOM 741 C C . GLN A 1 92 ? -10.733 0.717 25.791 1.00 93.50 92 GLN A C 1
ATOM 743 O O . GLN A 1 92 ? -9.823 0.213 26.445 1.00 93.50 92 GLN A O 1
ATOM 748 N N . LEU A 1 93 ? -10.994 0.346 24.533 1.00 92.81 93 LEU A N 1
ATOM 749 C CA . LEU A 1 93 ? -10.235 -0.706 23.859 1.00 92.81 93 LEU A CA 1
ATOM 750 C C . LEU A 1 93 ? -8.751 -0.357 23.701 1.00 92.81 93 LEU A C 1
ATOM 752 O O . LEU A 1 93 ? -7.924 -1.255 23.780 1.00 92.81 93 LEU A O 1
ATOM 756 N N . VAL A 1 94 ? -8.387 0.917 23.509 1.00 93.38 94 VAL A N 1
ATOM 757 C CA . VAL A 1 94 ? -6.975 1.347 23.489 1.00 93.38 94 VAL A CA 1
ATOM 758 C C . VAL A 1 94 ? -6.309 1.119 24.842 1.00 93.38 94 VAL A C 1
ATOM 760 O O . VAL A 1 94 ? -5.201 0.589 24.874 1.00 93.38 94 VAL A O 1
ATOM 763 N N . ALA A 1 95 ? -6.969 1.492 25.940 1.00 92.56 95 ALA A N 1
ATOM 764 C CA . ALA A 1 95 ? -6.430 1.296 27.282 1.00 92.56 95 ALA A CA 1
ATOM 765 C C . ALA A 1 95 ? -6.215 -0.196 27.569 1.00 92.56 95 ALA A C 1
ATOM 767 O O . ALA A 1 95 ? -5.090 -0.612 27.841 1.00 92.56 95 ALA A O 1
ATOM 768 N N . GLN A 1 96 ? -7.258 -1.012 27.372 1.00 91.56 96 GLN A N 1
ATOM 769 C CA . GLN A 1 96 ? -7.174 -2.465 27.534 1.00 91.56 96 GLN A CA 1
ATOM 770 C C . GLN A 1 96 ? -6.076 -3.061 26.645 1.00 91.56 96 GLN A C 1
ATOM 772 O O . GLN A 1 96 ? -5.312 -3.915 27.085 1.00 91.56 96 GLN A O 1
ATOM 777 N N . TRP A 1 97 ? -5.975 -2.596 25.395 1.00 89.62 97 TRP A N 1
ATOM 778 C CA . TRP A 1 97 ? -4.981 -3.057 24.432 1.00 89.62 97 TRP A CA 1
ATOM 779 C C . TRP A 1 97 ? -3.554 -2.746 24.895 1.00 89.62 97 TRP A C 1
ATOM 781 O O . TRP A 1 97 ? -2.664 -3.596 24.786 1.00 89.62 97 TRP A O 1
ATOM 791 N N . SER A 1 98 ? -3.330 -1.529 25.391 1.00 90.44 98 SER A N 1
ATOM 792 C CA . SER A 1 98 ? -2.026 -1.077 25.867 1.00 90.44 98 SER A CA 1
ATOM 793 C C . SER A 1 98 ? -1.572 -1.904 27.065 1.00 90.44 98 SER A C 1
ATOM 795 O O . SER A 1 98 ? -0.450 -2.399 27.056 1.00 90.44 98 SER A O 1
ATOM 797 N N . THR A 1 99 ? -2.458 -2.154 28.033 1.00 89.56 99 THR A N 1
ATOM 798 C CA . THR A 1 99 ? -2.190 -3.052 29.171 1.00 89.56 99 THR A CA 1
ATOM 799 C C . THR A 1 99 ? -1.857 -4.470 28.705 1.00 89.56 99 THR A C 1
ATOM 801 O O . THR A 1 99 ? -0.954 -5.119 29.214 1.00 89.56 99 THR A O 1
ATOM 804 N N . ALA A 1 100 ? -2.565 -4.943 27.683 1.00 86.69 100 ALA A N 1
ATOM 805 C CA . ALA A 1 100 ? -2.449 -6.286 27.139 1.00 86.69 100 ALA A CA 1
ATOM 806 C C . ALA A 1 100 ? -1.154 -6.564 26.350 1.00 86.69 100 ALA A C 1
ATOM 808 O O . ALA A 1 100 ? -0.722 -7.718 26.280 1.00 86.69 100 ALA A O 1
ATOM 809 N N . THR A 1 101 ? -0.611 -5.562 25.655 1.00 83.62 101 THR A N 1
ATOM 810 C CA . THR A 1 101 ? 0.479 -5.735 24.671 1.00 83.62 101 THR A CA 1
ATOM 811 C C . THR A 1 101 ? 1.710 -4.882 24.945 1.00 83.62 101 THR A C 1
ATOM 813 O O . THR A 1 101 ? 2.714 -5.060 24.265 1.00 83.62 101 THR A O 1
ATOM 816 N N . GLY A 1 102 ? 1.632 -3.924 25.870 1.00 84.69 102 GLY A N 1
ATOM 817 C CA . GLY A 1 102 ? 2.674 -2.922 26.095 1.00 84.69 102 GLY A CA 1
ATOM 818 C C . GLY A 1 102 ? 2.798 -1.880 24.976 1.00 84.69 102 GLY A C 1
ATOM 819 O O . GLY A 1 102 ? 3.652 -1.004 25.055 1.00 84.69 102 GLY A O 1
ATOM 820 N N . VAL A 1 103 ? 1.958 -1.938 23.931 1.00 83.00 103 VAL A N 1
ATOM 821 C CA . VAL A 1 103 ? 2.039 -1.024 22.783 1.00 83.00 103 VAL A CA 1
ATOM 822 C C . VAL A 1 103 ? 0.761 -0.211 22.641 1.00 83.00 103 VAL A C 1
ATOM 824 O O . VAL A 1 103 ? -0.300 -0.744 22.312 1.00 83.00 103 VAL A O 1
ATOM 827 N N . SER A 1 104 ? 0.880 1.108 22.770 1.00 82.88 104 SER A N 1
ATOM 828 C CA . SER A 1 104 ? -0.246 2.022 22.581 1.00 82.88 104 SER A CA 1
ATOM 829 C C . SER A 1 104 ? -0.681 2.120 21.108 1.00 82.88 104 SER A C 1
ATOM 831 O O . SER A 1 104 ? 0.116 1.973 20.176 1.00 82.88 104 SER A O 1
ATOM 833 N N . LEU A 1 105 ? -1.978 2.337 20.883 1.00 85.88 105 LEU A N 1
ATOM 834 C CA . LEU A 1 105 ? -2.566 2.696 19.590 1.00 85.88 105 LEU A CA 1
ATOM 835 C C . LEU A 1 105 ? -3.413 3.944 19.745 1.00 85.88 105 LEU A C 1
ATOM 837 O O . LEU A 1 105 ? -4.040 4.158 20.775 1.00 85.88 105 LEU A O 1
ATOM 841 N N . CYS A 1 106 ? -3.557 4.705 18.665 1.00 90.00 106 CYS A N 1
ATOM 842 C CA . CYS A 1 106 ? -4.628 5.685 18.604 1.00 90.00 106 CYS A CA 1
ATOM 843 C C . CYS A 1 106 ? -5.991 4.995 18.406 1.00 90.00 106 CYS A C 1
ATOM 845 O O . CYS A 1 106 ? -6.115 3.988 17.698 1.00 90.00 106 CYS A O 1
ATOM 847 N N . ALA A 1 107 ? -7.041 5.586 18.979 1.00 92.56 107 ALA A N 1
ATOM 848 C CA . ALA A 1 107 ? -8.408 5.073 18.879 1.00 92.56 107 ALA A CA 1
ATOM 849 C C . ALA A 1 107 ? -8.883 4.926 17.420 1.00 92.56 107 ALA A C 1
ATOM 851 O O . ALA A 1 107 ? -9.621 3.996 17.096 1.00 92.56 107 ALA A O 1
ATOM 852 N N . SER A 1 108 ? -8.416 5.794 16.514 1.00 93.06 108 SER A N 1
ATOM 853 C CA . SER A 1 108 ? -8.728 5.714 15.082 1.00 93.06 108 SER A CA 1
ATOM 854 C C . SER A 1 108 ? -8.132 4.472 14.409 1.00 93.06 108 SER A C 1
ATOM 856 O O . SER A 1 108 ? -8.769 3.904 13.522 1.00 93.06 108 SER A O 1
ATOM 858 N N . SER A 1 109 ? -6.961 4.000 14.854 1.00 90.19 109 SER A N 1
ATOM 859 C CA . SER A 1 109 ? -6.372 2.742 14.376 1.00 90.19 109 SER A CA 1
ATOM 860 C C . SER A 1 109 ? -7.174 1.533 14.845 1.00 90.19 109 SER A C 1
ATOM 862 O O . SER A 1 109 ? -7.448 0.645 14.040 1.00 90.19 109 SER A O 1
ATOM 864 N N . ILE A 1 110 ? -7.598 1.517 16.114 1.00 91.38 110 ILE A N 1
ATOM 865 C CA . ILE A 1 110 ? -8.473 0.462 16.645 1.00 91.38 110 ILE A CA 1
ATOM 866 C C . ILE A 1 110 ? -9.797 0.426 15.883 1.00 91.38 110 ILE A C 1
ATOM 868 O O . ILE A 1 110 ? -10.164 -0.618 15.350 1.00 91.38 110 ILE A O 1
ATOM 872 N N . ARG A 1 111 ? -10.468 1.576 15.738 1.00 92.25 111 ARG A N 1
ATOM 873 C CA . ARG A 1 111 ? -11.717 1.680 14.973 1.00 92.25 111 ARG A CA 1
ATOM 874 C C . ARG A 1 111 ? -11.546 1.160 13.546 1.00 92.25 111 ARG A C 1
ATOM 876 O O . ARG A 1 111 ? -12.351 0.352 13.100 1.00 92.25 111 ARG A O 1
ATOM 883 N N . ARG A 1 112 ? -10.500 1.588 12.831 1.00 90.94 112 ARG A N 1
ATOM 884 C CA . ARG A 1 112 ? -10.244 1.154 11.447 1.00 90.94 112 ARG A CA 1
ATOM 885 C C . ARG A 1 112 ? -10.089 -0.361 11.345 1.00 90.94 112 ARG A C 1
ATOM 887 O O . ARG A 1 112 ? -10.663 -0.959 10.444 1.00 90.94 112 ARG A O 1
ATOM 894 N N . ARG A 1 113 ? -9.352 -0.975 12.271 1.00 90.19 113 ARG A N 1
ATOM 895 C CA . ARG A 1 113 ? -9.149 -2.429 12.298 1.00 90.19 113 ARG A CA 1
ATOM 896 C C . ARG A 1 113 ? -10.435 -3.185 12.589 1.00 90.19 113 ARG A C 1
ATOM 898 O O . ARG A 1 113 ? -10.727 -4.153 11.901 1.00 90.19 113 ARG A O 1
ATOM 905 N N . LEU A 1 114 ? -11.228 -2.722 13.554 1.00 91.94 114 LEU A N 1
ATOM 906 C CA . LEU A 1 114 ? -12.536 -3.315 13.840 1.00 91.94 114 LEU A CA 1
ATOM 907 C C . LEU A 1 114 ? -13.441 -3.267 12.602 1.00 91.94 114 LEU A C 1
ATOM 909 O O . LEU A 1 114 ? -14.003 -4.291 12.223 1.00 91.94 114 LEU A O 1
ATOM 913 N N . LEU A 1 115 ? -13.482 -2.127 11.902 1.00 92.19 115 LEU A N 1
ATOM 914 C CA . LEU A 1 115 ? -14.239 -1.975 10.655 1.00 92.19 115 LEU A CA 1
ATOM 915 C C . LEU A 1 115 ? -13.736 -2.901 9.539 1.00 92.19 115 LEU A C 1
ATOM 917 O O . LEU A 1 115 ? -14.552 -3.513 8.855 1.00 92.19 115 LEU A O 1
ATOM 921 N N . GLN A 1 116 ? -12.416 -3.044 9.374 1.00 90.50 116 GLN A N 1
ATOM 922 C CA . GLN A 1 116 ? -11.809 -3.988 8.421 1.00 90.50 116 GLN A CA 1
ATOM 923 C C . GLN A 1 116 ? -12.166 -5.447 8.730 1.00 90.50 116 GLN A C 1
ATOM 925 O O . GLN A 1 116 ? -12.203 -6.275 7.827 1.00 90.50 116 GLN A O 1
ATOM 930 N N . ARG A 1 117 ? -12.443 -5.764 9.999 1.00 91.00 117 ARG A N 1
ATOM 931 C CA . ARG A 1 117 ? -12.917 -7.079 10.453 1.00 91.00 117 ARG A CA 1
ATOM 932 C C . ARG A 1 117 ? -14.446 -7.176 10.530 1.00 91.00 117 ARG A C 1
ATOM 934 O O . ARG A 1 117 ? -14.959 -8.153 11.058 1.00 91.00 117 ARG A O 1
ATOM 941 N N . GLY A 1 118 ? -15.174 -6.181 10.020 1.00 91.19 118 GLY A N 1
ATOM 942 C CA . GLY A 1 118 ? -16.638 -6.182 9.952 1.00 91.19 118 GLY A CA 1
ATOM 943 C C . GLY A 1 118 ? -17.358 -5.784 11.245 1.00 91.19 118 GLY A C 1
ATOM 944 O O . GLY A 1 118 ? -18.587 -5.743 11.267 1.00 91.19 118 GLY A O 1
ATOM 945 N N . LEU A 1 119 ? -16.636 -5.437 12.314 1.00 90.88 119 LEU A N 1
ATOM 946 C CA . LEU A 1 119 ? -17.235 -4.988 13.568 1.00 90.88 119 LEU A CA 1
ATOM 947 C C . LEU A 1 119 ? -17.609 -3.506 13.477 1.00 90.88 119 LEU A C 1
ATOM 949 O O . LEU A 1 119 ? -16.753 -2.622 13.391 1.00 90.88 119 LEU A O 1
ATOM 953 N N . ARG A 1 120 ? -18.916 -3.241 13.501 1.00 88.62 120 ARG A N 1
ATOM 954 C CA . ARG A 1 120 ? -19.514 -1.903 13.472 1.00 88.62 120 ARG A CA 1
ATOM 955 C C . ARG A 1 120 ? -20.364 -1.704 14.718 1.00 88.62 120 ARG A C 1
ATOM 957 O O . ARG A 1 120 ? -21.074 -2.620 15.125 1.00 88.62 120 ARG A O 1
ATOM 964 N N . ALA A 1 121 ? -20.332 -0.496 15.273 1.00 81.00 121 ALA A N 1
ATOM 965 C CA . ALA A 1 121 ? -21.329 -0.098 16.257 1.00 81.00 121 ALA A CA 1
ATOM 966 C C . ALA A 1 121 ? -22.714 -0.143 15.595 1.00 81.00 121 ALA A C 1
ATOM 968 O O . ALA A 1 121 ? -22.885 0.379 14.491 1.00 81.00 121 ALA A O 1
ATOM 969 N N . ARG A 1 122 ? -23.678 -0.788 16.253 1.00 79.00 122 ARG A N 1
ATOM 970 C CA . ARG A 1 122 ? -25.080 -0.802 15.833 1.00 79.00 122 ARG A CA 1
ATOM 971 C C . ARG A 1 122 ? -25.900 -0.054 16.872 1.00 79.00 122 ARG A C 1
ATOM 973 O O . ARG A 1 122 ? -25.742 -0.293 18.065 1.00 79.00 122 ARG A O 1
ATOM 980 N N . ILE A 1 123 ? -26.754 0.846 16.403 1.00 73.19 123 ILE A N 1
ATOM 981 C CA . ILE A 1 123 ? -27.737 1.556 17.219 1.00 73.19 123 ILE A CA 1
ATOM 982 C C . ILE A 1 123 ? -29.106 1.016 16.788 1.00 73.19 123 ILE A C 1
ATOM 984 O O . ILE A 1 123 ? -29.359 0.975 15.581 1.00 73.19 123 ILE A O 1
ATOM 988 N N . PRO A 1 124 ? -29.965 0.553 17.712 1.00 70.06 124 PRO A N 1
ATOM 989 C CA . PRO A 1 124 ? -31.323 0.159 17.356 1.00 70.06 124 PRO A CA 1
ATOM 990 C C . PRO A 1 124 ? -32.095 1.386 16.854 1.00 70.06 124 PRO A C 1
ATOM 992 O O . PRO A 1 124 ? -32.084 2.426 17.510 1.00 70.06 124 PRO A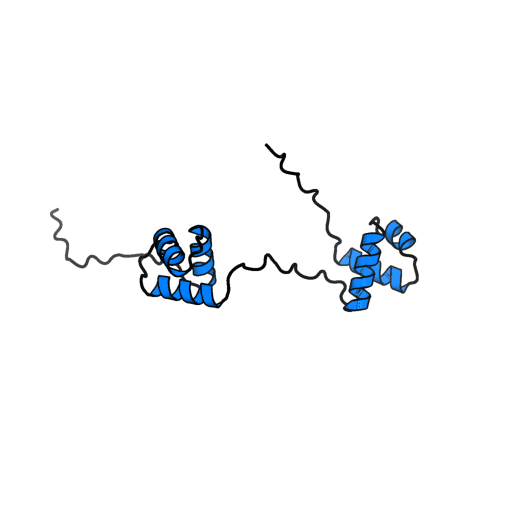 O 1
ATOM 995 N N . LEU A 1 125 ? -32.748 1.265 15.692 1.00 72.12 125 LEU A N 1
ATOM 996 C CA . LEU A 1 125 ? -33.527 2.355 15.082 1.00 72.12 125 LEU A CA 1
ATOM 997 C C . LEU A 1 125 ? -34.755 2.734 15.919 1.00 72.12 125 LEU A C 1
ATOM 999 O O . LEU A 1 125 ? -35.123 3.902 15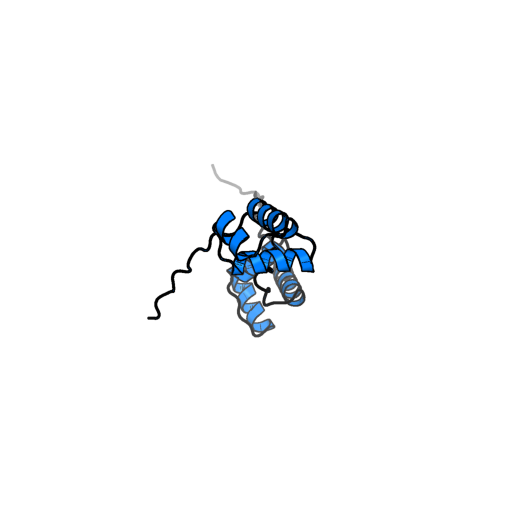.973 1.00 72.12 125 LEU A O 1
ATOM 1003 N N . TYR A 1 126 ? -35.341 1.760 16.615 1.00 79.75 126 TYR A N 1
ATOM 1004 C CA . TYR A 1 126 ? -36.468 1.956 17.517 1.00 79.75 126 TYR A CA 1
ATOM 1005 C C . TYR A 1 126 ? -36.136 1.342 18.874 1.00 79.75 126 TYR A C 1
ATOM 1007 O O . TYR A 1 126 ? -35.681 0.199 18.958 1.00 79.75 126 TYR A O 1
ATOM 1015 N N . ARG A 1 127 ? -36.360 2.105 19.945 1.00 71.75 127 ARG A N 1
ATOM 1016 C CA . ARG A 1 127 ? -36.411 1.572 21.308 1.00 71.75 127 ARG A CA 1
ATOM 1017 C C . ARG A 1 127 ? -37.880 1.340 21.627 1.00 71.75 127 ARG A C 1
ATOM 1019 O O . ARG A 1 127 ? -38.614 2.309 21.780 1.00 71.75 127 ARG A O 1
ATOM 1026 N N . ILE A 1 128 ? -38.309 0.081 21.681 1.00 75.50 128 ILE A N 1
ATOM 1027 C CA . ILE A 1 128 ? -39.651 -0.244 22.172 1.00 75.50 128 ILE A CA 1
ATOM 1028 C C . ILE A 1 128 ? -39.636 0.053 23.678 1.00 75.50 128 ILE A C 1
ATOM 1030 O O . ILE A 1 128 ? -38.798 -0.522 24.381 1.00 75.50 128 ILE A O 1
ATOM 1034 N N . PRO A 1 129 ? -40.469 0.980 24.179 1.00 71.38 129 PRO A N 1
ATOM 1035 C CA . PRO A 1 129 ? -40.561 1.220 25.609 1.00 71.38 129 PRO A CA 1
ATOM 1036 C C . PRO A 1 129 ? -41.046 -0.065 26.288 1.00 71.38 129 PRO A C 1
ATOM 1038 O O . PRO A 1 129 ? -42.080 -0.619 25.927 1.00 71.38 129 PRO A O 1
ATOM 1041 N N . LEU A 1 130 ? -40.261 -0.558 27.248 1.00 72.69 130 LEU A N 1
ATOM 1042 C CA . LEU A 1 130 ? -40.546 -1.796 27.985 1.00 72.69 130 LEU A CA 1
ATOM 1043 C C . LEU A 1 130 ? -41.624 -1.608 29.067 1.00 72.69 130 LEU A C 1
ATOM 1045 O O . LEU A 1 130 ? -42.005 -2.566 29.730 1.00 72.69 130 LEU A O 1
ATOM 1049 N N . THR A 1 131 ? -42.125 -0.384 29.234 1.00 74.81 131 THR A N 1
ATOM 1050 C CA . THR A 1 131 ? -43.201 -0.022 30.156 1.00 74.81 131 THR A CA 1
ATOM 1051 C C . THR A 1 131 ? -44.292 0.715 29.387 1.00 74.81 131 THR A C 1
ATOM 1053 O O . THR A 1 131 ? -43.996 1.600 28.582 1.00 74.81 131 THR A O 1
ATOM 1056 N N . GLN A 1 132 ? -45.558 0.360 29.623 1.00 64.56 132 GLN A N 1
ATOM 1057 C CA . GLN A 1 132 ? -46.692 1.158 29.160 1.00 64.56 132 GLN A CA 1
ATOM 1058 C C . GLN A 1 132 ? -46.644 2.510 29.875 1.00 64.56 132 GLN A C 1
ATOM 1060 O O . GLN A 1 132 ? -46.922 2.608 31.067 1.00 64.56 132 GLN A O 1
ATOM 1065 N N . ASN A 1 133 ? -46.248 3.556 29.157 1.00 62.78 133 ASN A N 1
ATOM 1066 C CA . ASN A 1 133 ? -46.260 4.906 29.699 1.00 62.78 133 ASN A CA 1
ATOM 1067 C C . ASN A 1 133 ? -47.724 5.372 29.775 1.00 62.78 133 ASN A C 1
ATOM 1069 O O . ASN A 1 133 ? -48.343 5.645 28.746 1.00 62.78 133 ASN A O 1
ATOM 1073 N N . LEU A 1 134 ? -48.271 5.440 30.991 1.00 57.47 134 LEU A N 1
ATOM 1074 C CA .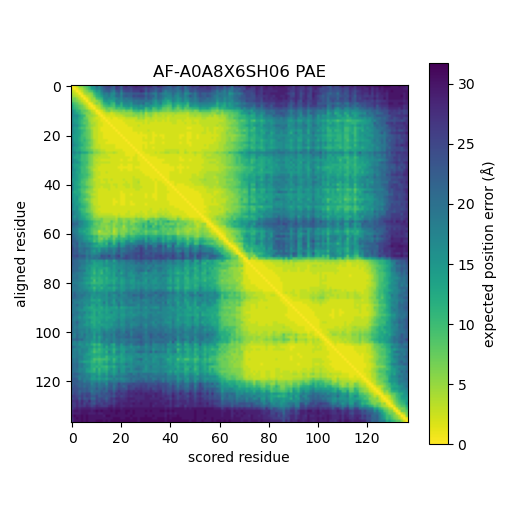 LEU A 1 134 ? -49.496 6.173 31.311 1.00 57.47 134 LEU A CA 1
ATOM 1075 C C . LEU A 1 134 ? -49.192 7.671 31.153 1.00 57.47 134 LEU A C 1
ATOM 1077 O O . LEU A 1 134 ? -48.632 8.291 32.052 1.00 57.47 134 LEU A O 1
ATOM 1081 N N . TRP A 1 135 ? -49.490 8.248 29.992 1.00 44.97 135 TRP A N 1
ATOM 1082 C CA . TRP A 1 135 ? -49.398 9.697 29.790 1.00 44.97 135 TRP A CA 1
ATOM 1083 C C . TRP A 1 135 ? -50.713 10.361 30.233 1.00 44.97 135 TRP A C 1
ATOM 1085 O O . TRP A 1 135 ? -51.767 9.908 29.778 1.00 44.97 135 TRP A O 1
ATOM 1095 N N . PRO A 1 136 ? -50.706 11.420 31.069 1.00 56.44 136 PRO A N 1
ATOM 1096 C CA . PRO A 1 136 ? -51.894 12.240 31.276 1.00 56.44 136 PRO A CA 1
ATOM 1097 C C . PRO A 1 136 ? -52.066 13.198 30.086 1.00 56.44 136 PRO A C 1
ATOM 1099 O O . PRO A 1 136 ? -51.080 13.710 29.552 1.00 56.44 136 PRO A O 1
ATOM 1102 N N . ARG A 1 137 ? -53.317 13.366 29.644 1.00 54.91 137 ARG A N 1
ATOM 1103 C CA . ARG A 1 137 ? -53.731 14.307 28.591 1.00 54.91 137 ARG A CA 1
ATOM 1104 C C . ARG A 1 137 ? -53.668 15.752 29.063 1.00 54.91 137 ARG A C 1
ATOM 1106 O O . ARG A 1 137 ? -53.968 15.975 30.255 1.00 54.91 137 ARG A O 1
#

Sequence (137 aa):
MPRRRKGVKFEQISEFERGRIVGLREAGLSYRAVAARVQRNSSTIMRVWKQWTDEGQTARKSGSGLRNVRSARDDRRLVRMAQTDRTASSRQLVAQWSTATGVSLCASSIRRRLLQRGLRARIPLYRIPLTQNLWPR

Nearest PDB structures (foldseek):
  1mdm-assembly1_A  TM=7.870E-01  e=1.682E-03  Homo sapiens
  6pax-assembly1_A  TM=7.291E-01  e=2.212E-03  Homo sapiens
  1pdn-assembly1_C  TM=5.273E-01  e=6.610E-03  Drosophila melanogaster
  2lvs-assembly1_A  TM=4.011E-01  e=1.771E-02  Hyperthermus butylicus DSM 5456
  3tgn-assembly1_B  TM=3.287E-01  e=7.323E-01  Streptococcus pneumoniae D39

Foldseek 3Di:
DDDDPPDDDDDDDDLVLLVQLQVVVVVVDDLVRSCVVSVHDSVVSVVSNVCCVVPVDSDDDDDPPPPPPDDPVLLVVLLVVCVVVVPDQLVNSQVVSCVVPVDGDDSVVSVVSCVVVVNDDDDDPDDDPPDDDPDDD

Solvent-accessible surface area (backbone atoms only — not comparable to full-atom values): 8801 Å² total; per-residue (Å²): 132,86,78,80,76,77,76,80,84,75,85,76,84,50,64,66,59,40,48,52,52,48,54,45,44,74,72,66,49,52,59,66,62,47,17,64,76,69,73,46,59,44,72,56,47,53,52,52,48,49,43,31,74,76,67,74,42,68,68,80,78,78,76,85,66,80,77,71,93,64,52,79,66,54,53,53,52,52,53,50,54,47,64,75,42,72,82,60,48,46,61,55,50,28,53,55,42,20,76,73,67,78,54,80,60,58,38,68,57,50,46,51,51,36,48,76,71,69,55,68,93,82,77,78,93,69,82,78,74,93,58,90,80,85,74,84,131